Protein AF-A0A9X7WF82-F1 (afdb_monomer_lite)

Foldseek 3Di:
DDLLPLQPDCQSPDDPDPVSSVVRSVPDDPVSVVVPAPDDDDCVRVVVVVVVCVVVVNPDDDDDDDDPPD

Secondary structure (DSSP, 8-state):
--TTTT--GGGGT--SSHHHHHHHHTT--HHHHHTTS--SS-SHHHHHHHHHHHHTT-S-----PPP---

Structure (mmCIF, N/CA/C/O backbone):
data_AF-A0A9X7WF82-F1
#
_entry.id   AF-A0A9X7WF82-F1
#
loop_
_atom_site.group_PDB
_atom_site.id
_atom_site.type_symbol
_atom_site.label_atom_id
_atom_site.label_alt_id
_atom_site.label_comp_id
_atom_site.label_asym_id
_atom_site.label_entity_id
_atom_site.label_seq_id
_atom_site.pdbx_PDB_ins_code
_atom_site.Cartn_x
_atom_site.Cartn_y
_atom_site.Cartn_z
_atom_site.occupancy
_atom_site.B_iso_or_equiv
_atom_site.auth_seq_id
_atom_site.auth_comp_id
_atom_site.auth_asym_id
_atom_site.auth_atom_id
_atom_site.pdbx_PDB_model_num
ATOM 1 N N . MET A 1 1 ? -4.709 -3.099 -3.704 1.00 67.38 1 MET A N 1
ATOM 2 C CA . MET A 1 1 ? -3.504 -2.274 -3.929 1.00 67.38 1 MET A CA 1
ATOM 3 C C . MET A 1 1 ? -3.003 -2.516 -5.341 1.00 67.38 1 MET A C 1
ATOM 5 O O . MET A 1 1 ? -2.988 -3.672 -5.763 1.00 67.38 1 MET A O 1
ATOM 9 N N . TRP A 1 2 ? -2.658 -1.464 -6.078 1.00 73.12 2 TRP A N 1
ATOM 10 C CA . TRP A 1 2 ? -2.123 -1.567 -7.434 1.00 73.12 2 TRP A CA 1
AT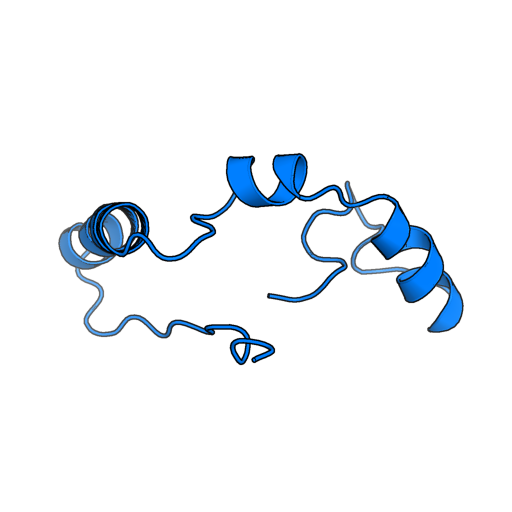OM 11 C C . TRP A 1 2 ? -0.583 -1.545 -7.452 1.00 73.12 2 TRP A C 1
ATOM 13 O O . TRP A 1 2 ? 0.023 -0.798 -6.6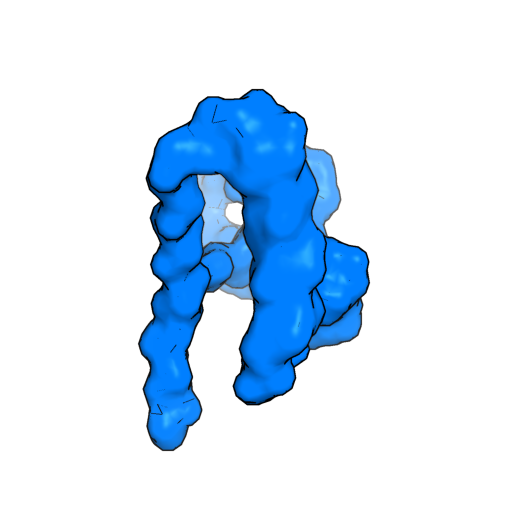84 1.00 73.12 2 TRP A O 1
ATOM 23 N N . PRO A 1 3 ? 0.074 -2.292 -8.362 1.00 73.25 3 PRO A N 1
ATOM 24 C CA . PRO A 1 3 ? 1.539 -2.430 -8.394 1.00 73.25 3 PRO A CA 1
ATOM 25 C C . PRO A 1 3 ? 2.333 -1.130 -8.597 1.00 73.25 3 PRO A C 1
ATOM 27 O O . PRO A 1 3 ? 3.530 -1.086 -8.340 1.00 73.25 3 PRO A O 1
ATOM 30 N N . ILE A 1 4 ? 1.684 -0.070 -9.076 1.00 83.38 4 ILE A N 1
ATOM 31 C CA . ILE A 1 4 ? 2.325 1.195 -9.459 1.00 83.38 4 ILE A CA 1
ATOM 32 C C . ILE A 1 4 ? 2.201 2.286 -8.386 1.00 83.38 4 ILE A C 1
ATOM 34 O O . ILE A 1 4 ? 2.810 3.343 -8.528 1.00 83.38 4 ILE A O 1
ATOM 38 N N . GLU A 1 5 ? 1.436 2.040 -7.314 1.00 82.75 5 GLU A N 1
ATOM 39 C CA . GLU A 1 5 ? 1.129 3.033 -6.265 1.00 82.75 5 GLU A CA 1
ATOM 40 C C . GLU A 1 5 ? 2.377 3.577 -5.552 1.00 82.75 5 GLU A C 1
ATOM 42 O O . GLU A 1 5 ? 2.359 4.695 -5.046 1.00 82.75 5 GLU A O 1
ATOM 47 N N . HIS A 1 6 ? 3.468 2.810 -5.542 1.00 85.38 6 HIS A N 1
ATOM 48 C CA . HIS A 1 6 ? 4.703 3.143 -4.826 1.00 85.38 6 HIS A CA 1
ATOM 49 C C . HIS A 1 6 ? 5.812 3.671 -5.745 1.00 85.38 6 HIS A C 1
ATOM 51 O O . HIS A 1 6 ? 6.950 3.849 -5.307 1.00 85.38 6 HIS A O 1
ATOM 57 N N . LEU A 1 7 ? 5.506 3.925 -7.021 1.00 88.25 7 LEU A N 1
ATOM 58 C CA . LEU A 1 7 ? 6.456 4.554 -7.931 1.00 88.25 7 LEU A CA 1
ATOM 59 C C . LEU A 1 7 ? 6.616 6.045 -7.595 1.00 88.25 7 LEU A C 1
ATOM 61 O O . LEU A 1 7 ? 5.624 6.734 -7.359 1.00 88.25 7 LEU A O 1
ATOM 65 N N . PRO A 1 8 ? 7.849 6.578 -7.586 1.00 84.69 8 PRO A N 1
ATOM 66 C CA . PRO A 1 8 ? 8.084 7.964 -7.210 1.00 84.69 8 PRO A CA 1
ATOM 67 C C . PRO A 1 8 ? 7.614 8.950 -8.289 1.00 84.69 8 PRO A C 1
ATOM 69 O O . PRO A 1 8 ? 7.716 8.693 -9.490 1.00 84.69 8 PRO A O 1
ATOM 72 N N . GLY A 1 9 ? 7.184 10.135 -7.848 1.00 85.94 9 GLY A N 1
ATOM 73 C CA . GLY A 1 9 ? 6.840 11.251 -8.730 1.00 85.94 9 GLY A CA 1
ATOM 74 C C . GLY A 1 9 ? 5.668 10.939 -9.664 1.00 85.94 9 GLY A C 1
ATOM 75 O O . GLY A 1 9 ? 4.661 10.377 -9.248 1.00 85.94 9 GLY A O 1
ATOM 76 N N . GLU A 1 10 ? 5.800 11.314 -10.937 1.00 85.94 10 GLU A N 1
ATOM 77 C CA . GLU A 1 10 ? 4.745 11.128 -11.945 1.00 85.94 10 GLU A CA 1
ATOM 78 C C . GLU A 1 10 ? 4.741 9.736 -12.594 1.00 85.94 10 GLU A C 1
ATOM 80 O O . GLU A 1 10 ? 3.885 9.452 -13.432 1.00 85.94 10 GLU A O 1
ATOM 85 N N . LEU A 1 11 ? 5.668 8.850 -12.215 1.00 85.06 11 LEU A N 1
ATOM 86 C CA . LEU A 1 11 ? 5.797 7.528 -12.832 1.00 85.06 11 LEU A CA 1
ATOM 87 C C . LEU A 1 11 ? 4.530 6.682 -12.640 1.00 85.06 11 LEU A C 1
ATOM 89 O O . LEU A 1 11 ? 4.134 5.960 -13.540 1.00 85.06 11 LEU A O 1
ATOM 93 N N . GLY A 1 12 ? 3.817 6.817 -11.521 1.00 82.56 12 GLY A N 1
ATOM 94 C CA . GLY A 1 12 ? 2.537 6.123 -11.333 1.00 82.56 12 GLY A CA 1
ATOM 95 C C . GLY A 1 12 ? 1.388 6.629 -12.223 1.00 82.56 12 GLY A C 1
ATOM 96 O O . GLY A 1 12 ? 0.324 6.021 -12.216 1.00 82.56 12 GLY A O 1
ATOM 97 N N . GLN A 1 13 ? 1.564 7.735 -12.955 1.00 83.81 13 GLN A N 1
ATOM 98 C CA . GLN A 1 13 ? 0.486 8.431 -13.674 1.00 83.81 13 GLN A CA 1
ATOM 99 C C . GLN A 1 13 ? 0.757 8.563 -15.179 1.00 83.81 13 GLN A C 1
ATOM 101 O O . GLN A 1 13 ? -0.158 8.418 -15.987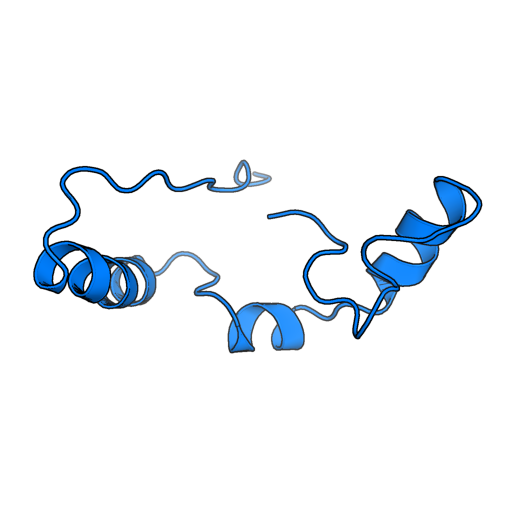 1.00 83.81 13 GLN A O 1
ATOM 106 N N . ASN A 1 14 ? 2.012 8.809 -15.565 1.00 83.69 14 ASN A N 1
ATOM 107 C CA . ASN A 1 14 ? 2.382 9.177 -16.928 1.00 83.69 14 ASN A CA 1
ATOM 108 C C . ASN A 1 14 ? 3.364 8.165 -17.531 1.00 83.69 14 ASN A C 1
ATOM 110 O O . ASN A 1 14 ? 4.579 8.358 -17.482 1.00 83.69 14 ASN A O 1
ATOM 114 N N . PHE A 1 15 ? 2.835 7.119 -18.171 1.00 82.88 15 PHE A N 1
ATOM 115 C CA . PHE A 1 15 ? 3.626 6.234 -19.028 1.00 82.88 15 PHE A CA 1
ATOM 116 C C . PHE A 1 15 ? 3.086 6.187 -20.465 1.00 82.88 15 PHE A C 1
ATOM 118 O O . PHE A 1 15 ? 1.873 6.123 -20.661 1.00 82.88 15 PHE A O 1
ATOM 125 N N . PRO A 1 16 ? 3.968 6.152 -21.488 1.00 83.81 16 PRO A N 1
ATOM 126 C CA . PRO A 1 16 ? 3.546 6.144 -22.892 1.00 83.81 16 PRO A CA 1
ATOM 127 C C . PRO A 1 16 ? 2.752 4.904 -23.321 1.00 83.81 16 PRO A C 1
ATOM 129 O O . PRO A 1 16 ? 2.004 4.966 -24.293 1.00 83.81 16 PRO A O 1
ATOM 132 N N . THR A 1 17 ? 2.951 3.761 -22.654 1.00 87.25 17 THR A N 1
ATOM 133 C CA . THR A 1 17 ? 2.313 2.483 -23.004 1.00 87.25 17 THR A CA 1
ATOM 134 C C . THR A 1 17 ? 2.039 1.644 -21.748 1.00 87.25 17 THR A C 1
ATOM 136 O O . THR A 1 17 ? 2.778 1.769 -20.767 1.00 87.25 17 THR A O 1
ATOM 139 N N . PRO A 1 18 ? 1.040 0.736 -21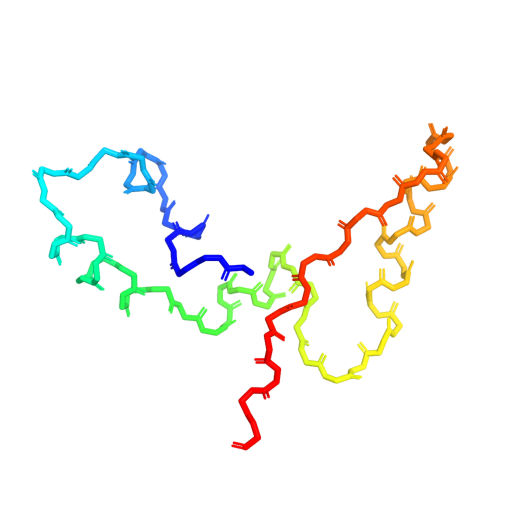.774 1.00 85.94 18 PRO A N 1
ATOM 140 C CA . PRO A 1 18 ? 0.776 -0.205 -20.679 1.00 85.94 18 PRO A CA 1
ATOM 141 C C . PRO A 1 18 ? 1.994 -1.051 -20.274 1.00 85.94 18 PRO A C 1
ATOM 143 O O . PRO A 1 18 ? 2.249 -1.235 -19.090 1.00 85.94 18 PRO A O 1
ATOM 146 N N . ALA A 1 19 ? 2.801 -1.493 -21.245 1.00 88.19 19 ALA A N 1
ATOM 147 C CA . ALA A 1 19 ? 3.994 -2.308 -20.993 1.00 88.19 19 ALA A CA 1
ATOM 148 C C . ALA A 1 19 ? 5.038 -1.599 -20.109 1.00 88.19 19 ALA A C 1
ATOM 150 O O . ALA A 1 19 ? 5.769 -2.248 -19.361 1.00 88.19 19 ALA A O 1
ATOM 151 N N . HIS A 1 20 ? 5.108 -0.265 -20.159 1.00 88.19 20 HIS A N 1
ATOM 152 C CA . HIS A 1 20 ? 6.017 0.485 -19.296 1.00 88.19 20 HIS A CA 1
ATOM 153 C C . HIS A 1 20 ? 5.552 0.519 -17.832 1.00 88.19 20 HIS A C 1
ATOM 155 O O . HIS A 1 20 ? 6.402 0.568 -16.947 1.00 88.19 20 HIS A O 1
ATOM 161 N N . PHE A 1 21 ? 4.245 0.414 -17.555 1.00 86.94 21 PHE A N 1
ATOM 162 C CA . PHE A 1 21 ? 3.754 0.272 -16.179 1.00 86.94 21 PHE A CA 1
ATOM 163 C C . PHE A 1 21 ? 4.174 -1.071 -15.572 1.00 86.94 21 PHE A C 1
ATOM 165 O O . PHE A 1 21 ? 4.635 -1.097 -14.434 1.00 86.94 21 PHE A O 1
ATOM 172 N N . GLU A 1 22 ? 4.077 -2.169 -16.330 1.00 86.62 22 GLU A N 1
ATOM 173 C CA . GLU A 1 22 ? 4.529 -3.494 -15.875 1.00 86.62 22 GLU A CA 1
ATOM 174 C C . GLU A 1 22 ? 6.028 -3.483 -15.554 1.00 86.62 22 GLU A C 1
ATOM 176 O O . GLU A 1 22 ? 6.435 -3.865 -14.455 1.00 86.62 22 GLU A O 1
ATOM 181 N N . GLN A 1 23 ? 6.848 -2.954 -16.468 1.00 87.12 23 GLN A N 1
ATOM 182 C CA . GLN A 1 23 ? 8.291 -2.824 -16.254 1.00 87.12 23 GLN A CA 1
ATOM 183 C C . GLN A 1 23 ? 8.618 -1.959 -15.036 1.00 87.12 23 GLN A C 1
ATOM 185 O O . GLN A 1 23 ? 9.428 -2.361 -14.202 1.00 87.12 23 GLN A O 1
ATOM 190 N N . ALA A 1 24 ? 7.979 -0.797 -14.896 1.00 88.12 24 ALA A N 1
ATOM 191 C CA . ALA A 1 24 ? 8.232 0.089 -13.769 1.00 88.12 24 ALA A CA 1
ATOM 192 C C . ALA A 1 24 ? 7.790 -0.535 -12.440 1.00 88.12 24 ALA A C 1
ATOM 194 O O . ALA A 1 24 ? 8.536 -0.469 -11.466 1.00 88.12 24 ALA A O 1
ATOM 195 N N . SER A 1 25 ? 6.633 -1.204 -12.408 1.00 87.88 25 SER A N 1
ATOM 196 C CA . SER A 1 25 ? 6.125 -1.866 -11.201 1.00 87.88 25 SER A CA 1
ATOM 197 C C . SER A 1 25 ? 7.072 -2.936 -10.651 1.00 87.88 25 SER A C 1
ATOM 199 O O . SER A 1 25 ? 7.094 -3.156 -9.445 1.00 87.88 25 SER A O 1
ATOM 201 N N . SER A 1 26 ? 7.932 -3.530 -11.491 1.00 87.56 26 SER A N 1
ATOM 202 C CA . SER A 1 26 ? 8.956 -4.488 -11.044 1.00 87.56 26 SER A CA 1
ATOM 203 C C . SER A 1 26 ? 10.023 -3.886 -10.116 1.00 87.56 26 SER A C 1
ATOM 205 O O . SER A 1 26 ? 10.745 -4.625 -9.451 1.00 87.56 26 SER A O 1
ATOM 207 N N . LEU A 1 27 ? 10.119 -2.553 -10.044 1.00 88.50 27 LEU A N 1
ATOM 208 C CA . LEU A 1 27 ? 11.013 -1.836 -9.131 1.00 88.50 27 LEU A CA 1
ATOM 209 C C . LEU A 1 27 ? 10.407 -1.641 -7.732 1.00 88.50 27 LEU A C 1
ATOM 211 O O . LEU A 1 27 ? 11.123 -1.242 -6.811 1.00 88.50 27 LEU A O 1
ATOM 215 N N . VAL A 1 28 ? 9.106 -1.896 -7.557 1.00 86.94 28 VAL A N 1
ATOM 216 C CA . VAL A 1 28 ? 8.436 -1.814 -6.255 1.00 86.94 28 VAL A CA 1
ATOM 217 C C . VAL A 1 28 ? 8.734 -3.086 -5.465 1.00 86.94 28 VAL A C 1
ATOM 219 O O . VAL A 1 28 ? 8.346 -4.186 -5.852 1.00 86.94 28 VAL A O 1
ATOM 222 N N . THR A 1 29 ? 9.434 -2.941 -4.340 1.00 86.50 29 THR A N 1
ATOM 223 C CA . THR A 1 29 ? 9.764 -4.060 -3.449 1.00 86.50 29 THR A CA 1
ATOM 224 C C . THR A 1 29 ? 8.677 -4.275 -2.397 1.00 86.50 29 THR A C 1
ATOM 226 O O . THR A 1 29 ? 7.973 -3.339 -2.020 1.00 86.50 29 THR A O 1
ATOM 229 N N . ALA A 1 30 ? 8.577 -5.497 -1.862 1.00 81.75 30 ALA A N 1
ATOM 230 C CA . ALA A 1 30 ? 7.680 -5.795 -0.741 1.00 81.75 30 ALA A CA 1
ATOM 231 C C . ALA A 1 30 ? 7.960 -4.892 0.476 1.00 81.75 30 ALA A C 1
ATOM 233 O O . ALA A 1 30 ? 7.036 -4.342 1.061 1.00 81.75 30 ALA A O 1
ATOM 234 N N . GLU A 1 31 ? 9.236 -4.639 0.778 1.00 83.44 31 GLU A N 1
ATOM 235 C CA . GLU A 1 31 ? 9.650 -3.728 1.852 1.00 83.44 31 GLU A CA 1
ATOM 236 C C . GLU A 1 31 ? 9.156 -2.285 1.628 1.00 83.44 31 GLU A C 1
ATOM 238 O O . GLU A 1 31 ? 8.739 -1.604 2.567 1.00 83.44 31 GLU A O 1
ATOM 243 N N . ALA A 1 32 ? 9.173 -1.792 0.382 1.00 83.19 32 ALA A N 1
ATOM 244 C CA . ALA A 1 32 ? 8.663 -0.458 0.063 1.00 83.19 32 ALA A CA 1
ATOM 245 C C . ALA A 1 32 ? 7.150 -0.347 0.323 1.00 83.19 32 ALA A C 1
ATOM 247 O O . ALA A 1 32 ? 6.685 0.691 0.807 1.00 83.19 32 ALA A O 1
ATOM 248 N N . VAL A 1 33 ? 6.409 -1.425 0.052 1.00 82.75 33 VAL A N 1
ATOM 249 C CA . VAL A 1 33 ? 4.976 -1.539 0.349 1.00 82.75 33 VAL A CA 1
ATOM 250 C C . VAL A 1 33 ? 4.740 -1.610 1.861 1.00 82.75 33 VAL A C 1
ATOM 252 O O . VAL A 1 33 ? 4.003 -0.794 2.406 1.00 82.75 33 VAL A O 1
ATOM 255 N N . GLU A 1 34 ? 5.429 -2.501 2.574 1.00 82.06 34 GLU A N 1
ATOM 256 C CA . GLU A 1 34 ? 5.286 -2.672 4.032 1.00 82.06 34 GLU A CA 1
ATOM 257 C C . GLU A 1 34 ? 5.534 -1.376 4.819 1.00 82.06 34 GLU A C 1
ATOM 259 O O . GLU A 1 34 ? 4.889 -1.111 5.834 1.00 82.06 34 GLU A O 1
ATOM 264 N N . ARG A 1 35 ? 6.442 -0.519 4.339 1.00 82.12 35 ARG A N 1
ATOM 265 C CA . ARG A 1 35 ? 6.734 0.777 4.972 1.00 82.12 35 ARG A CA 1
ATOM 266 C C . ARG A 1 35 ? 5.613 1.809 4.870 1.00 82.12 35 ARG A C 1
ATOM 268 O O . ARG A 1 35 ? 5.642 2.802 5.597 1.00 82.12 35 ARG A O 1
ATOM 275 N N . SER A 1 36 ? 4.693 1.650 3.931 1.00 78.94 36 SER A N 1
ATOM 276 C CA . SER A 1 36 ? 3.696 2.668 3.577 1.00 78.94 36 SER A CA 1
ATOM 277 C C . SER A 1 36 ? 2.272 2.227 3.909 1.00 78.94 36 SER A C 1
ATOM 279 O O . SER A 1 36 ? 1.409 3.059 4.226 1.00 78.94 36 SER A O 1
ATOM 281 N N . VAL A 1 37 ? 2.027 0.921 3.923 1.00 81.56 37 VAL A N 1
ATOM 282 C CA . VAL A 1 37 ? 0.748 0.321 4.291 1.00 81.56 37 VAL A CA 1
ATOM 283 C C . VAL A 1 37 ? 0.964 -0.956 5.099 1.00 81.56 37 VAL A C 1
ATOM 285 O O . VAL A 1 37 ? 1.894 -1.706 4.811 1.00 81.56 37 VAL A O 1
ATOM 288 N N . PRO A 1 38 ? 0.096 -1.231 6.093 1.00 85.44 38 PRO A N 1
ATOM 289 C CA . PRO A 1 38 ? 0.026 -2.550 6.698 1.00 85.44 38 PRO A CA 1
ATOM 290 C C . PRO A 1 38 ? -0.051 -3.642 5.628 1.00 85.44 38 PRO A C 1
ATOM 292 O O . PRO A 1 38 ? -0.853 -3.547 4.696 1.00 85.44 38 PRO A O 1
ATOM 295 N N . ALA A 1 39 ? 0.788 -4.662 5.769 1.00 80.06 39 ALA A N 1
ATOM 296 C CA . ALA A 1 39 ? 0.803 -5.833 4.910 1.00 80.06 39 ALA A CA 1
ATOM 297 C C . ALA A 1 39 ? 0.986 -7.090 5.767 1.00 80.06 39 ALA A C 1
ATOM 299 O O . ALA A 1 39 ? 1.610 -7.053 6.827 1.00 80.06 39 ALA A O 1
ATOM 300 N N . GLY A 1 40 ? 0.430 -8.207 5.301 1.00 79.50 40 GLY A N 1
ATOM 301 C CA . GLY A 1 40 ? 0.466 -9.483 6.014 1.00 79.50 40 GLY A CA 1
ATOM 302 C C . GLY A 1 40 ? -0.833 -9.816 6.761 1.00 79.50 40 GLY A C 1
ATOM 303 O O . GLY A 1 40 ? -1.813 -9.074 6.664 1.00 79.50 40 GLY A O 1
ATOM 304 N N . PRO A 1 41 ? -0.857 -10.971 7.454 1.00 82.12 41 PRO A N 1
ATOM 305 C CA . PRO A 1 41 ? -2.074 -11.568 8.006 1.00 82.12 41 PRO A CA 1
ATOM 306 C C . PRO A 1 41 ? -2.504 -10.991 9.362 1.00 82.12 41 PRO A C 1
ATOM 308 O O . PRO A 1 41 ? -3.601 -11.297 9.823 1.00 82.12 41 PRO A O 1
ATOM 311 N N . ASP A 1 42 ? -1.647 -10.211 10.024 1.00 87.25 42 ASP A N 1
ATOM 312 C CA . ASP A 1 42 ? -1.973 -9.596 11.309 1.00 87.25 42 ASP A CA 1
ATOM 313 C C . ASP A 1 42 ? -2.957 -8.441 11.110 1.00 87.25 42 ASP A C 1
ATOM 315 O O . ASP A 1 42 ? -2.675 -7.500 10.373 1.00 87.25 42 ASP A O 1
ATOM 319 N N . ALA A 1 43 ? -4.113 -8.511 11.765 1.00 87.69 43 ALA A N 1
ATOM 320 C CA . ALA A 1 43 ? -5.165 -7.512 11.637 1.00 87.69 43 ALA A CA 1
ATOM 321 C C . ALA A 1 43 ? -4.890 -6.234 12.451 1.00 87.69 43 ALA A C 1
ATOM 323 O O . ALA A 1 43 ? -5.398 -5.173 12.079 1.00 87.69 43 ALA A O 1
ATOM 324 N N . GLU A 1 44 ? -4.101 -6.300 13.531 1.00 91.50 44 GLU A N 1
ATOM 325 C CA . GLU A 1 44 ? -3.940 -5.169 14.463 1.00 91.50 44 GLU A CA 1
ATOM 326 C C . GLU A 1 44 ? -3.384 -3.901 13.781 1.00 91.50 44 GLU A C 1
ATOM 328 O O . GLU A 1 44 ? -3.985 -2.836 13.948 1.00 91.50 44 GLU A O 1
ATOM 333 N N . PRO A 1 45 ? -2.353 -3.973 12.910 1.00 89.75 45 PRO A N 1
ATOM 334 C CA . PRO A 1 45 ? -1.835 -2.792 12.216 1.00 89.75 45 PRO A CA 1
ATOM 335 C C . PRO A 1 45 ? -2.864 -2.103 11.303 1.00 89.75 45 PRO A C 1
ATOM 337 O O . PRO A 1 45 ? -2.808 -0.887 11.097 1.00 89.75 45 PRO A O 1
ATOM 340 N N . TYR A 1 46 ? -3.822 -2.859 10.755 1.00 87.38 46 TYR A N 1
ATOM 341 C CA . TYR A 1 46 ? -4.920 -2.293 9.969 1.00 87.38 46 TYR A CA 1
ATOM 342 C C . TYR A 1 46 ? -5.935 -1.586 10.875 1.00 87.38 46 TYR A C 1
ATOM 344 O O . TYR A 1 46 ? -6.394 -0.490 10.548 1.00 87.38 46 TYR A O 1
ATOM 352 N N . LEU A 1 47 ? -6.265 -2.184 12.025 1.00 90.12 47 LEU A N 1
ATOM 353 C CA . LEU A 1 47 ? -7.189 -1.603 13.003 1.00 90.12 47 LEU A CA 1
ATOM 354 C C . LEU A 1 47 ? -6.645 -0.299 13.592 1.00 90.12 47 LEU A C 1
ATOM 356 O O . LEU A 1 47 ? -7.378 0.688 13.649 1.00 90.12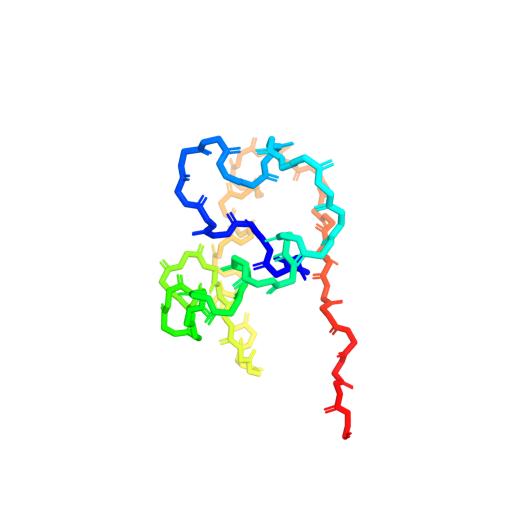 47 LEU A O 1
ATOM 360 N N . ASP A 1 48 ? -5.365 -0.264 13.959 1.00 91.19 48 ASP A N 1
ATOM 361 C CA . ASP A 1 48 ? -4.709 0.933 14.496 1.00 91.19 48 ASP A CA 1
ATOM 362 C C . ASP A 1 48 ? -4.727 2.104 13.517 1.00 91.19 48 ASP A C 1
ATOM 364 O O . ASP A 1 48 ? -5.017 3.242 13.896 1.00 91.19 48 ASP A O 1
ATOM 368 N N . ARG A 1 49 ? -4.473 1.834 12.233 1.00 87.94 49 ARG A N 1
ATOM 369 C CA . ARG A 1 49 ? -4.585 2.857 11.190 1.00 87.94 49 ARG A CA 1
ATOM 370 C C . ARG A 1 49 ? -6.027 3.336 11.031 1.00 87.94 49 ARG A C 1
ATOM 372 O O . ARG A 1 49 ? -6.253 4.532 10.873 1.00 87.94 49 ARG A O 1
ATOM 379 N N . ASN A 1 50 ? -6.997 2.425 11.107 1.00 90.06 50 ASN A N 1
ATOM 380 C CA . ASN A 1 50 ? -8.406 2.759 10.925 1.00 90.06 50 ASN A CA 1
ATOM 381 C C . ASN A 1 50 ? -8.999 3.567 12.089 1.00 90.06 50 ASN A C 1
ATOM 383 O O . ASN A 1 50 ? -9.854 4.422 11.853 1.00 90.06 50 ASN A O 1
ATOM 387 N N . ARG A 1 51 ? -8.518 3.362 13.325 1.00 91.69 51 ARG A N 1
ATOM 388 C CA . ARG A 1 51 ? -8.920 4.153 14.506 1.00 91.69 51 ARG A CA 1
ATOM 389 C C . ARG A 1 51 ? -8.729 5.657 14.284 1.00 91.69 51 ARG A C 1
ATOM 391 O O . ARG A 1 51 ? -9.593 6.434 14.665 1.00 91.69 51 ARG A O 1
ATOM 398 N N . GLN A 1 52 ? -7.678 6.058 13.566 1.00 90.88 52 GLN A N 1
ATOM 399 C CA . GLN A 1 52 ? -7.412 7.467 13.247 1.00 90.88 52 GLN A CA 1
ATOM 400 C C . GLN A 1 52 ? -8.524 8.109 12.403 1.00 90.88 52 GLN A C 1
ATOM 402 O O . GLN A 1 52 ? -8.792 9.300 12.538 1.00 90.88 52 GLN A O 1
ATOM 407 N N . PHE A 1 53 ? -9.186 7.334 11.537 1.00 91.12 53 PHE A N 1
ATOM 408 C CA . PHE A 1 53 ? -10.327 7.824 10.760 1.00 91.12 53 PHE A CA 1
ATOM 409 C C . PHE A 1 53 ? -11.584 7.943 11.623 1.00 91.12 53 PHE A C 1
ATOM 411 O O . PHE A 1 53 ? -12.316 8.922 11.492 1.00 91.12 53 PHE A O 1
ATOM 418 N N . ALA A 1 54 ? -11.802 7.000 12.543 1.00 90.31 54 ALA A N 1
ATOM 419 C CA . ALA A 1 54 ? -12.898 7.085 13.507 1.00 90.31 54 ALA A CA 1
ATOM 420 C C . ALA A 1 54 ? -12.746 8.315 14.420 1.00 90.31 54 ALA A C 1
ATOM 422 O O . ALA A 1 54 ? -13.697 9.075 14.594 1.00 90.31 54 ALA A O 1
ATOM 423 N N . ASP A 1 55 ? -11.532 8.572 14.917 1.00 93.38 55 ASP A N 1
ATOM 424 C CA . ASP A 1 55 ? -11.213 9.761 15.719 1.00 93.38 55 ASP A CA 1
ATOM 425 C C . ASP A 1 55 ? -11.405 11.070 14.928 1.00 93.38 55 ASP A C 1
ATOM 427 O O . ASP A 1 55 ? -11.713 12.113 15.506 1.00 93.38 55 ASP A O 1
ATOM 431 N N . ALA A 1 56 ? -11.270 11.021 13.598 1.00 95.19 56 ALA A N 1
ATOM 432 C CA . A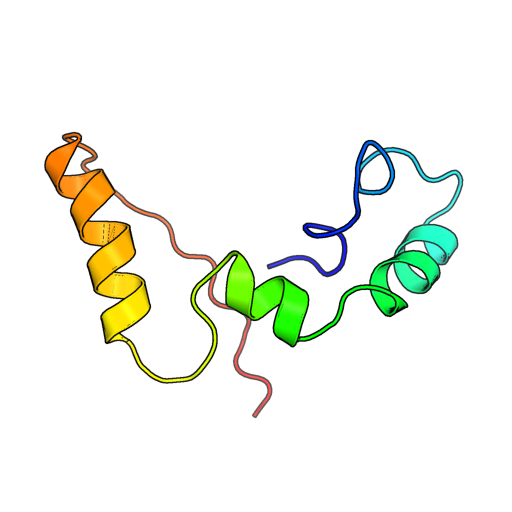LA A 1 56 ? -11.540 12.140 12.696 1.00 95.19 56 ALA A CA 1
ATOM 433 C C . ALA A 1 56 ? -13.036 12.321 12.353 1.00 95.19 56 ALA A C 1
ATOM 435 O O . ALA A 1 56 ? -13.378 13.249 11.617 1.00 95.19 56 ALA A O 1
ATOM 436 N N . GLY A 1 57 ? -13.925 11.469 12.877 1.00 95.25 57 GLY A N 1
ATOM 437 C CA . GLY A 1 57 ? -15.370 11.534 12.641 1.00 95.25 57 GLY A CA 1
ATOM 438 C C . GLY A 1 57 ? -15.823 10.932 11.310 1.00 95.25 57 GLY A C 1
ATOM 439 O O . GLY A 1 57 ? -16.882 11.301 10.814 1.00 95.25 57 GLY A O 1
ATOM 440 N N . VAL A 1 58 ? -15.025 10.045 10.708 1.00 94.94 58 VAL A N 1
ATOM 441 C CA . VAL A 1 58 ? -15.425 9.296 9.508 1.00 94.94 58 VAL A CA 1
ATOM 442 C C . VAL A 1 58 ? -16.411 8.191 9.893 1.00 94.94 58 VAL A C 1
ATOM 444 O O . VAL A 1 58 ? -16.106 7.364 10.751 1.00 94.94 58 VAL A O 1
ATOM 447 N N . ASP A 1 59 ? -17.563 8.147 9.221 1.00 93.75 59 ASP A N 1
ATOM 448 C CA . ASP A 1 59 ? -18.613 7.151 9.478 1.00 93.75 59 ASP A CA 1
ATOM 449 C C . ASP A 1 59 ? -18.322 5.777 8.845 1.00 93.75 59 ASP A C 1
ATOM 451 O O . ASP A 1 59 ? -18.691 4.742 9.399 1.00 93.75 59 ASP A O 1
ATOM 455 N N . GLU A 1 60 ? -17.650 5.747 7.687 1.00 92.19 60 GLU A N 1
ATOM 456 C CA . GLU A 1 60 ? -17.396 4.522 6.918 1.00 92.19 60 GLU A CA 1
ATOM 457 C C . GLU A 1 60 ? -15.980 4.487 6.328 1.00 92.19 60 GLU A C 1
ATOM 459 O O . GLU A 1 60 ? -15.514 5.450 5.718 1.00 92.19 60 GLU A O 1
ATOM 464 N N . VAL A 1 61 ? -15.307 3.338 6.456 1.00 87.81 61 VAL A N 1
ATOM 465 C CA . VAL A 1 61 ? -13.987 3.080 5.860 1.00 87.81 61 VAL A CA 1
ATOM 466 C C . VAL A 1 61 ? -14.087 1.899 4.899 1.00 87.81 61 VAL A C 1
ATOM 468 O O . VAL A 1 61 ? -14.449 0.791 5.291 1.00 87.81 61 VAL A O 1
ATOM 471 N N . TYR A 1 62 ? -13.717 2.129 3.640 1.00 85.44 62 TYR A N 1
ATOM 472 C CA . TYR A 1 62 ? -13.678 1.103 2.601 1.00 85.44 62 TYR A CA 1
ATOM 473 C C . TYR A 1 62 ? -12.259 0.558 2.467 1.00 85.44 62 TYR A C 1
ATOM 475 O O . TYR A 1 62 ? -11.324 1.297 2.158 1.00 85.44 62 TYR A O 1
ATOM 483 N N . VAL A 1 63 ? -12.099 -0.746 2.685 1.00 80.06 63 VAL A N 1
ATOM 484 C CA . VAL A 1 63 ? -10.803 -1.424 2.594 1.00 80.06 63 VAL A CA 1
ATOM 485 C C . VAL A 1 63 ? -10.779 -2.302 1.349 1.00 80.06 63 VAL A C 1
ATOM 487 O O . VAL A 1 63 ? -11.584 -3.219 1.208 1.00 80.06 63 VAL A O 1
ATOM 490 N N . LEU A 1 64 ? -9.826 -2.039 0.454 1.00 74.06 64 LEU A N 1
ATOM 491 C CA . LEU A 1 64 ? -9.546 -2.899 -0.693 1.00 74.06 64 LEU A CA 1
ATOM 492 C C . LEU A 1 64 ? -8.486 -3.934 -0.303 1.00 74.06 64 LEU A C 1
ATOM 494 O O . LEU A 1 64 ? -7.286 -3.702 -0.477 1.00 74.06 64 LEU A O 1
ATOM 498 N N . ALA A 1 65 ? -8.928 -5.076 0.217 1.00 67.94 65 ALA A N 1
ATOM 499 C CA . ALA A 1 65 ? -8.051 -6.227 0.390 1.00 67.94 65 ALA A CA 1
ATOM 500 C C . ALA A 1 65 ? -7.755 -6.839 -0.992 1.00 67.94 65 ALA A C 1
ATOM 502 O O . ALA A 1 65 ? -8.697 -7.077 -1.754 1.00 67.94 65 ALA A O 1
ATOM 503 N N . PRO A 1 66 ? -6.482 -7.076 -1.364 1.00 60.22 66 PRO A N 1
ATOM 504 C CA . PRO A 1 66 ? -6.207 -7.943 -2.499 1.00 60.22 66 PRO A CA 1
ATOM 505 C C . PRO A 1 66 ? -6.799 -9.325 -2.199 1.00 60.22 66 PRO A C 1
ATOM 507 O O . PRO A 1 66 ? -6.776 -9.776 -1.053 1.00 60.22 66 PRO A O 1
ATOM 510 N N . GLU A 1 67 ? -7.345 -9.984 -3.220 1.00 53.75 67 GLU A N 1
ATOM 511 C CA . GLU A 1 67 ? -7.697 -11.397 -3.115 1.00 53.75 67 GLU A CA 1
ATOM 512 C C . GLU A 1 67 ? -6.449 -12.138 -2.621 1.00 53.75 67 GLU A C 1
ATOM 514 O O . GLU A 1 67 ? -5.372 -12.003 -3.208 1.00 53.75 67 GLU A O 1
ATOM 519 N N . LEU A 1 68 ? -6.568 -12.829 -1.482 1.00 46.44 68 LEU A N 1
ATOM 520 C CA . LEU A 1 68 ? -5.537 -13.740 -1.003 1.00 46.44 68 LEU A CA 1
ATOM 521 C C . LEU A 1 68 ? -5.311 -14.737 -2.137 1.00 46.44 68 LEU A C 1
ATOM 523 O O . LEU A 1 68 ? -6.158 -15.596 -2.367 1.00 46.44 68 LEU A O 1
ATOM 527 N N . ALA A 1 69 ? -4.207 -14.591 -2.870 1.00 37.25 69 ALA A N 1
ATOM 528 C CA . ALA A 1 69 ? -3.720 -15.656 -3.723 1.00 37.25 69 ALA A CA 1
ATOM 529 C C . ALA A 1 69 ? -3.469 -16.851 -2.795 1.00 37.25 69 ALA A C 1
ATOM 531 O O . ALA A 1 69 ? -2.509 -16.850 -2.023 1.00 37.25 69 ALA A O 1
ATOM 532 N N . ALA A 1 70 ? -4.428 -17.776 -2.788 1.00 34.53 70 ALA A N 1
ATOM 533 C CA . ALA A 1 70 ? -4.312 -19.080 -2.159 1.00 34.53 70 ALA A CA 1
ATOM 534 C C . ALA A 1 70 ? -3.204 -19.894 -2.837 1.00 34.53 70 ALA A C 1
ATOM 536 O O . ALA A 1 70 ? -3.041 -19.756 -4.073 1.00 34.53 70 ALA A O 1
#

Organism: NCBI:txid512402

Sequence (70 aa):
MWPIEHLPGELGQNFPTPAHFEQASSLVTAEAVERSVPAGPDAEPYLDRNRQFADAGVDEVYVLAPELAA

Radius of gyration: 14.91 Å; chains: 1; bounding box: 30×31×39 Å

pLDDT: mean 82.71, std 11.75, range [34.53, 95.25]